Protein AF-A0A6J6E080-F1 (afdb_monomer_lite)

Foldseek 3Di:
DDPVPDDDDDPVRCVVVVPDPPFDWDWDDDPPDIDTDGPDDPQQDFDADPNDTDGDDDPPDDQDPVNVVVVVVVVVD

Organism: NCBI:txid449393

Structure (mmCIF, N/CA/C/O backbone):
data_AF-A0A6J6E080-F1
#
_entry.id   AF-A0A6J6E080-F1
#
loop_
_atom_site.group_PDB
_atom_site.id
_atom_site.type_symbol
_atom_site.label_atom_id
_atom_site.label_alt_id
_atom_site.label_comp_id
_atom_site.label_asym_id
_atom_site.label_entity_id
_atom_site.label_seq_id
_atom_site.pdbx_PDB_ins_code
_atom_site.Cartn_x
_atom_site.Cartn_y
_atom_site.Cartn_z
_atom_site.occupancy
_atom_site.B_iso_or_equiv
_atom_site.auth_seq_id
_atom_site.auth_comp_id
_atom_site.auth_asym_id
_atom_site.auth_atom_id
_atom_site.pdbx_PDB_model_num
ATOM 1 N N . MET A 1 1 ? 11.279 -5.698 -18.304 1.00 86.44 1 MET A N 1
ATOM 2 C CA . MET A 1 1 ? 12.030 -6.434 -17.268 1.00 86.44 1 MET A CA 1
ATOM 3 C C . MET A 1 1 ? 13.509 -6.227 -17.528 1.00 86.44 1 MET A C 1
ATOM 5 O O . MET A 1 1 ? 13.878 -6.124 -18.694 1.00 86.44 1 MET A O 1
ATOM 9 N N . ASP A 1 2 ? 14.332 -6.097 -16.495 1.00 92.88 2 ASP A N 1
ATOM 10 C CA . ASP A 1 2 ? 15.783 -6.009 -16.679 1.00 92.88 2 ASP A CA 1
ATOM 11 C C . ASP A 1 2 ? 16.456 -7.392 -16.702 1.00 92.88 2 ASP A C 1
ATOM 13 O O . ASP A 1 2 ? 15.796 -8.428 -16.610 1.00 92.88 2 ASP A O 1
ATOM 17 N N . ARG A 1 3 ? 17.789 -7.415 -16.833 1.00 94.69 3 ARG A N 1
ATOM 18 C CA . ARG A 1 3 ? 18.581 -8.655 -16.898 1.00 94.69 3 ARG A CA 1
ATOM 19 C C . ARG A 1 3 ? 18.482 -9.509 -15.627 1.00 94.69 3 ARG A C 1
ATOM 21 O O . ARG A 1 3 ? 18.701 -10.712 -15.703 1.00 94.69 3 ARG A O 1
ATOM 28 N N . ALA A 1 4 ? 18.176 -8.904 -14.482 1.00 96.00 4 ALA A N 1
ATOM 29 C CA . ALA A 1 4 ? 18.050 -9.600 -13.207 1.00 96.00 4 ALA A CA 1
ATOM 30 C C . ALA A 1 4 ? 16.627 -10.130 -12.961 1.00 96.00 4 ALA A C 1
ATOM 32 O O . ALA A 1 4 ? 16.370 -10.694 -11.904 1.0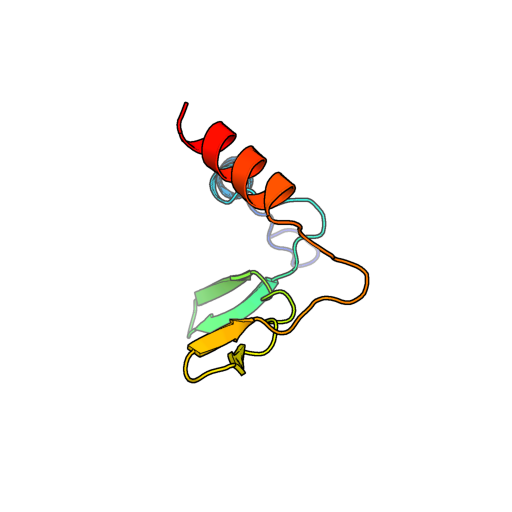0 96.00 4 ALA A O 1
ATOM 33 N N . GLY A 1 5 ? 15.698 -9.947 -13.908 1.00 94.50 5 GLY A N 1
ATOM 34 C CA . GLY A 1 5 ? 14.314 -10.384 -13.744 1.00 94.50 5 GLY A CA 1
ATOM 35 C C . GLY A 1 5 ? 13.435 -9.393 -12.978 1.00 94.50 5 GLY A C 1
ATOM 36 O O . GLY A 1 5 ? 12.346 -9.755 -12.547 1.00 94.50 5 GLY A O 1
ATOM 37 N N . ARG A 1 6 ? 13.869 -8.137 -12.802 1.00 94.25 6 ARG A N 1
ATOM 38 C CA . ARG A 1 6 ? 13.086 -7.123 -12.078 1.00 94.25 6 ARG A CA 1
ATOM 39 C C . ARG A 1 6 ? 12.132 -6.389 -13.013 1.00 94.25 6 ARG A C 1
ATOM 41 O O . ARG A 1 6 ? 12.473 -6.061 -14.158 1.00 94.25 6 ARG A O 1
ATOM 48 N N . ILE A 1 7 ? 10.947 -6.071 -12.503 1.00 92.31 7 ILE A N 1
ATOM 49 C CA . ILE A 1 7 ? 9.997 -5.162 -13.149 1.00 92.31 7 ILE A CA 1
ATOM 50 C C . ILE A 1 7 ? 10.215 -3.767 -12.563 1.00 92.31 7 ILE A C 1
ATOM 52 O O . ILE A 1 7 ? 10.262 -3.594 -11.351 1.00 92.31 7 ILE A O 1
ATOM 56 N N . VAL A 1 8 ? 10.369 -2.770 -13.432 1.00 93.00 8 VAL A N 1
ATOM 57 C CA . VAL A 1 8 ? 10.526 -1.369 -13.029 1.00 93.00 8 VAL A CA 1
ATOM 58 C C . VAL A 1 8 ? 9.226 -0.644 -13.333 1.00 93.00 8 VAL A C 1
ATOM 60 O O . VAL A 1 8 ? 8.807 -0.595 -14.489 1.00 93.00 8 VAL A O 1
ATOM 63 N N . LEU A 1 9 ? 8.606 -0.061 -12.309 1.00 91.69 9 LEU A N 1
ATOM 64 C CA . LEU A 1 9 ? 7.436 0.795 -12.487 1.00 91.69 9 LEU A CA 1
ATOM 65 C C . LEU A 1 9 ? 7.865 2.152 -13.073 1.00 91.69 9 LEU A C 1
ATOM 67 O O . LEU A 1 9 ? 8.754 2.797 -12.500 1.00 91.69 9 LEU A O 1
ATOM 71 N N . PRO A 1 10 ? 7.261 2.618 -14.184 1.00 94.44 10 PRO A N 1
ATOM 72 C CA . PRO A 1 10 ? 7.533 3.942 -14.740 1.00 94.44 10 PRO A CA 1
ATOM 73 C C . PRO A 1 10 ? 7.281 5.055 -13.717 1.00 94.44 10 PRO A C 1
ATOM 75 O O . PRO A 1 10 ? 6.350 4.961 -12.920 1.00 94.44 10 PRO A O 1
ATOM 78 N N . LYS A 1 11 ? 8.068 6.141 -13.768 1.00 94.12 11 LYS A N 1
ATOM 79 C CA . LYS A 1 11 ? 7.897 7.293 -12.862 1.00 94.12 11 LYS A CA 1
ATOM 80 C C . LYS A 1 11 ? 6.445 7.811 -12.807 1.00 94.12 11 LYS A C 1
ATOM 82 O O . LYS A 1 11 ? 5.950 7.936 -11.696 1.00 94.12 11 LYS A O 1
ATOM 87 N N . PRO A 1 12 ? 5.734 8.010 -13.938 1.00 96.25 12 PRO A N 1
ATOM 88 C CA . PRO A 1 12 ? 4.351 8.489 -13.895 1.00 96.25 12 PRO A CA 1
ATOM 89 C C . PRO A 1 12 ? 3.409 7.583 -13.093 1.00 96.25 12 PRO A C 1
ATOM 91 O O . PRO A 1 12 ? 2.539 8.081 -12.393 1.00 96.25 12 PRO A O 1
ATOM 94 N N . VAL A 1 13 ? 3.610 6.261 -13.154 1.00 93.00 13 VAL A N 1
ATOM 95 C CA . VAL A 1 13 ? 2.808 5.290 -12.393 1.00 93.00 13 VAL A CA 1
ATOM 96 C C . VAL A 1 13 ? 3.108 5.402 -10.900 1.00 93.00 13 VAL A C 1
ATOM 98 O O . VAL A 1 13 ? 2.187 5.399 -10.091 1.00 93.00 13 VAL A O 1
ATOM 101 N N . ARG A 1 14 ? 4.388 5.541 -10.528 1.00 91.88 14 ARG A N 1
ATOM 102 C CA . ARG A 1 14 ? 4.777 5.728 -9.122 1.00 91.88 14 ARG A CA 1
ATOM 103 C C . ARG A 1 14 ? 4.212 7.021 -8.541 1.00 91.88 14 ARG A C 1
ATOM 105 O O . ARG A 1 14 ? 3.699 6.993 -7.431 1.00 91.88 14 ARG A O 1
ATOM 112 N N . ASP A 1 15 ? 4.282 8.112 -9.301 1.00 92.94 15 ASP A N 1
ATOM 113 C CA . ASP A 1 15 ? 3.798 9.426 -8.874 1.00 92.94 15 ASP A CA 1
ATOM 114 C C . ASP A 1 15 ? 2.264 9.418 -8.717 1.00 92.94 15 ASP A C 1
ATOM 116 O O . ASP A 1 15 ? 1.750 9.896 -7.710 1.00 92.94 15 ASP A O 1
ATOM 120 N N . GLN A 1 16 ? 1.532 8.815 -9.666 1.00 92.50 16 GLN A N 1
ATOM 121 C CA . GLN A 1 16 ? 0.068 8.690 -9.616 1.00 92.50 16 GLN A CA 1
ATOM 122 C C . GLN A 1 16 ? -0.422 7.865 -8.419 1.00 92.50 16 GLN A C 1
ATOM 124 O O . GLN A 1 16 ? -1.484 8.142 -7.869 1.00 92.50 16 GLN A O 1
ATOM 129 N N . LEU A 1 17 ? 0.332 6.834 -8.045 1.00 87.88 17 LEU A N 1
ATOM 130 C CA . LEU A 1 17 ? 0.008 5.953 -6.926 1.00 87.88 17 LEU A CA 1
ATOM 131 C C . LEU A 1 17 ? 0.617 6.432 -5.598 1.00 87.88 17 LEU A C 1
ATOM 133 O O . LEU A 1 17 ? 0.474 5.737 -4.599 1.00 87.88 17 LEU A O 1
ATOM 137 N N . HIS A 1 18 ? 1.295 7.588 -5.582 1.00 88.88 18 HIS A N 1
ATOM 138 C CA . HIS A 1 18 ? 1.995 8.128 -4.411 1.00 88.88 18 HIS A CA 1
ATOM 139 C C . HIS A 1 18 ? 2.944 7.114 -3.745 1.00 88.88 18 HIS A C 1
ATOM 141 O O . HIS A 1 18 ? 3.024 7.024 -2.523 1.00 88.88 18 HIS A O 1
ATOM 147 N N . LEU A 1 19 ? 3.661 6.325 -4.552 1.00 88.69 19 LEU A N 1
ATOM 148 C CA . LEU A 1 19 ? 4.560 5.296 -4.034 1.00 88.69 19 LEU 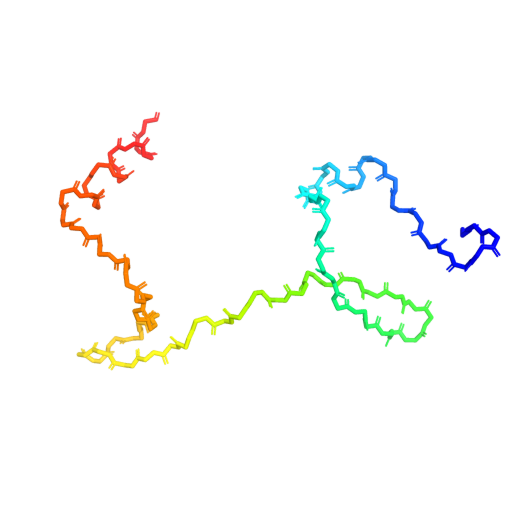A CA 1
ATOM 149 C C . LEU A 1 19 ? 5.848 5.912 -3.494 1.00 88.69 19 LEU A C 1
ATOM 151 O O . LEU A 1 19 ? 6.583 6.587 -4.220 1.00 88.69 19 LEU A O 1
ATOM 155 N N . GLU A 1 20 ? 6.160 5.595 -2.244 1.00 85.44 20 GLU A N 1
ATOM 156 C CA . GLU A 1 20 ? 7.400 5.999 -1.593 1.00 85.44 20 GLU A CA 1
ATOM 157 C C . GLU A 1 20 ? 8.477 4.908 -1.683 1.00 85.44 20 GLU A C 1
ATOM 159 O O . GLU A 1 20 ? 8.213 3.730 -1.944 1.00 85.44 20 GLU A O 1
ATOM 164 N N . THR A 1 21 ? 9.736 5.304 -1.484 1.00 87.44 21 THR A N 1
ATOM 165 C CA . THR A 1 21 ? 10.837 4.335 -1.396 1.00 87.44 21 THR A CA 1
ATOM 166 C C . THR A 1 21 ? 10.623 3.441 -0.180 1.00 87.44 21 THR A C 1
ATOM 168 O O . THR A 1 21 ? 10.409 3.945 0.915 1.00 87.44 21 THR A O 1
ATOM 171 N N . GLY A 1 22 ? 10.729 2.124 -0.363 1.00 86.50 22 GLY A N 1
ATOM 172 C CA . GLY A 1 22 ? 10.482 1.159 0.710 1.00 86.50 22 GLY A CA 1
ATOM 173 C C . GLY A 1 22 ? 9.021 0.728 0.839 1.00 86.50 22 GLY A C 1
ATOM 174 O O . GLY A 1 22 ? 8.724 -0.055 1.730 1.00 86.50 22 GLY A O 1
ATOM 175 N N . ALA A 1 23 ? 8.127 1.185 -0.048 1.00 86.31 23 ALA A N 1
ATOM 176 C CA . ALA A 1 23 ? 6.777 0.641 -0.134 1.00 86.31 23 ALA A CA 1
ATOM 177 C C . ALA A 1 23 ? 6.816 -0.879 -0.377 1.00 86.31 23 ALA A C 1
ATOM 179 O O . ALA A 1 23 ? 7.457 -1.357 -1.320 1.00 86.31 23 ALA A O 1
ATOM 180 N N . GLU A 1 24 ? 6.119 -1.617 0.480 1.00 89.38 24 GLU A N 1
ATOM 181 C CA . GLU A 1 24 ? 5.959 -3.064 0.389 1.00 89.38 24 GLU A CA 1
ATOM 182 C C . GLU A 1 24 ? 4.659 -3.401 -0.347 1.00 89.38 24 GLU A C 1
ATOM 184 O O . GLU A 1 24 ? 3.661 -2.683 -0.248 1.00 89.38 24 GLU A O 1
ATOM 189 N N . PHE A 1 25 ? 4.678 -4.492 -1.111 1.00 90.81 25 PHE A N 1
ATOM 190 C CA . PHE A 1 25 ? 3.537 -4.942 -1.902 1.00 90.81 25 PHE A CA 1
ATOM 191 C C . PHE A 1 25 ? 3.365 -6.446 -1.777 1.00 90.81 25 PHE A C 1
ATOM 193 O O . PHE A 1 25 ? 4.340 -7.194 -1.856 1.00 90.81 25 PHE A O 1
ATOM 200 N N . GLU A 1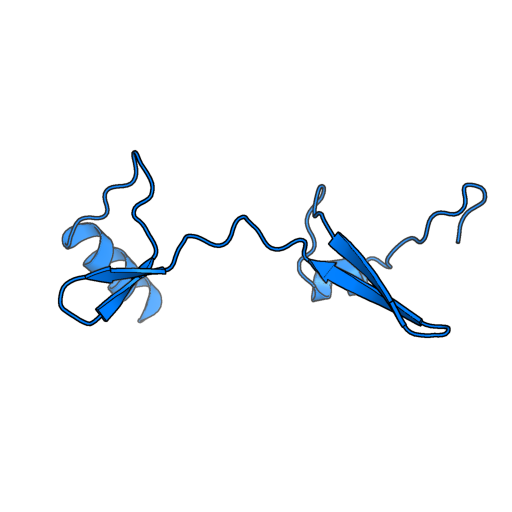 26 ? 2.113 -6.867 -1.690 1.00 91.94 26 GLU A N 1
ATOM 201 C CA . GLU A 1 26 ? 1.716 -8.242 -1.931 1.00 91.94 26 GLU A CA 1
ATOM 202 C C . GLU A 1 26 ? 1.582 -8.475 -3.439 1.00 91.94 26 GLU A C 1
ATOM 204 O O . GLU A 1 26 ? 1.052 -7.641 -4.185 1.00 91.94 26 GLU A O 1
ATOM 209 N N . LEU A 1 27 ? 2.084 -9.621 -3.899 1.00 92.81 27 LEU A N 1
ATOM 210 C CA . LEU A 1 27 ? 2.027 -10.024 -5.301 1.00 92.81 27 LEU A CA 1
ATOM 211 C C . LEU A 1 27 ? 1.034 -11.171 -5.467 1.00 92.81 27 LEU A C 1
ATOM 213 O O . LEU A 1 27 ? 1.275 -12.284 -5.002 1.00 92.81 27 LEU A O 1
ATOM 217 N N . VAL A 1 28 ? -0.039 -10.922 -6.212 1.00 93.94 28 VAL A N 1
ATOM 218 C CA . VAL A 1 28 ? -1.037 -11.940 -6.550 1.00 93.94 28 VAL A CA 1
ATOM 219 C C . VAL A 1 28 ? -0.881 -12.346 -8.012 1.00 93.94 28 VAL A C 1
ATOM 221 O O . VAL A 1 28 ? -0.837 -11.501 -8.911 1.00 93.94 28 VAL A O 1
ATOM 224 N N . VAL A 1 29 ? -0.809 -13.654 -8.257 1.00 96.06 29 VAL A N 1
ATOM 225 C CA . VAL A 1 29 ? -0.799 -14.232 -9.606 1.00 96.06 29 VAL A CA 1
ATOM 226 C C . VAL A 1 29 ? -2.234 -14.552 -10.015 1.00 96.06 29 VAL A C 1
ATOM 228 O O . VAL A 1 29 ? -2.898 -15.359 -9.368 1.00 96.06 29 VAL A O 1
ATOM 231 N N . ASP A 1 30 ? -2.702 -13.935 -11.097 1.00 94.56 30 ASP A N 1
ATOM 232 C CA . ASP A 1 30 ? -4.061 -14.081 -11.629 1.00 94.56 30 ASP A CA 1
ATOM 233 C C . ASP A 1 30 ? -3.994 -14.522 -13.100 1.00 94.56 30 ASP A C 1
ATOM 235 O O . ASP A 1 30 ? -3.933 -13.713 -14.033 1.00 94.56 30 ASP A O 1
ATOM 239 N N . GLY A 1 31 ? -3.895 -15.839 -13.305 1.00 94.75 31 GLY A N 1
ATOM 240 C CA . GLY A 1 31 ? -3.660 -16.440 -14.617 1.00 94.75 31 GLY A CA 1
ATOM 241 C C . GLY A 1 31 ? -2.344 -15.959 -15.233 1.00 94.75 31 GLY A C 1
ATOM 242 O O . GLY A 1 31 ? -1.264 -16.320 -14.775 1.00 94.75 31 GLY A O 1
ATOM 243 N N . TRP A 1 32 ? -2.447 -15.141 -16.283 1.00 95.12 32 TRP A N 1
ATOM 244 C CA . TRP 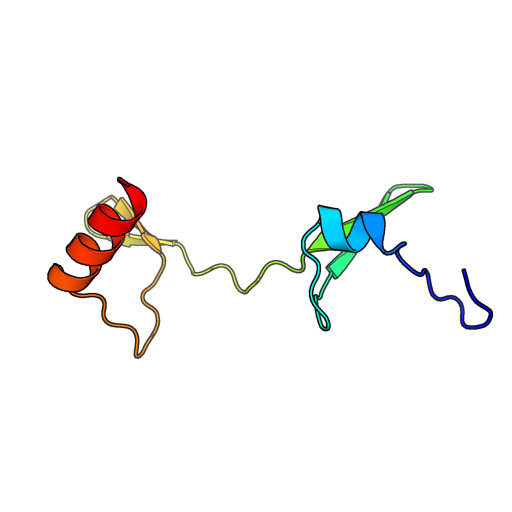A 1 32 ? -1.303 -14.517 -16.966 1.00 95.12 32 TRP A CA 1
ATOM 245 C C . TRP A 1 32 ? -0.993 -13.097 -16.477 1.00 95.12 32 TRP A C 1
ATOM 247 O O . TRP A 1 32 ? -0.110 -12.434 -17.022 1.00 95.12 32 TRP A O 1
ATOM 257 N N . SER A 1 33 ? -1.720 -12.624 -15.469 1.00 94.44 33 SER A N 1
ATOM 258 C CA . SER A 1 33 ? -1.568 -11.290 -14.901 1.00 94.44 33 SER A CA 1
ATOM 259 C C . SER A 1 33 ? -0.874 -11.352 -13.545 1.00 94.44 33 SER A C 1
ATOM 261 O O . SER A 1 33 ? -1.029 -12.305 -12.782 1.00 94.44 33 SER A O 1
ATOM 263 N N . LEU A 1 34 ? -0.137 -10.290 -13.231 1.00 93.81 34 LEU A N 1
ATOM 264 C CA . LEU A 1 34 ? 0.341 -10.006 -11.885 1.00 93.81 34 LEU A CA 1
ATOM 265 C C . LEU A 1 34 ? -0.413 -8.789 -11.361 1.00 93.81 34 LEU A C 1
ATOM 267 O O . LEU A 1 34 ? -0.463 -7.758 -12.037 1.00 93.81 34 LEU A O 1
ATOM 271 N N . ARG A 1 35 ? -0.975 -8.904 -10.162 1.00 92.62 35 ARG A N 1
ATOM 272 C CA . ARG A 1 35 ? -1.581 -7.790 -9.436 1.00 92.62 35 ARG A CA 1
ATOM 273 C C . ARG A 1 35 ? -0.696 -7.441 -8.249 1.00 92.62 35 ARG A C 1
ATOM 275 O O . ARG A 1 35 ? -0.313 -8.321 -7.484 1.00 92.62 35 ARG A O 1
ATOM 282 N N . LEU A 1 36 ? -0.360 -6.161 -8.142 1.00 91.00 36 LEU A N 1
ATOM 283 C CA . LEU A 1 36 ? 0.358 -5.597 -7.007 1.00 91.00 36 LEU A CA 1
ATOM 284 C C . LEU A 1 36 ? -0.657 -4.904 -6.113 1.00 91.00 36 LEU A C 1
ATOM 286 O O . LEU A 1 36 ? -1.376 -4.017 -6.575 1.00 91.00 36 LEU A O 1
ATOM 290 N N . GLU A 1 37 ? -0.693 -5.297 -4.851 1.00 88.06 37 GLU A N 1
ATOM 291 C CA . GLU A 1 37 ? -1.518 -4.662 -3.830 1.00 88.06 37 GLU A CA 1
ATOM 292 C C . GLU A 1 37 ? -0.580 -4.098 -2.761 1.00 88.06 37 GLU A C 1
ATOM 294 O O . GLU A 1 37 ? 0.397 -4.769 -2.423 1.00 88.06 37 GLU A O 1
ATOM 299 N N . PRO A 1 38 ? -0.785 -2.866 -2.258 1.00 86.25 38 PRO A N 1
ATOM 300 C CA . PRO A 1 38 ? -0.000 -2.373 -1.132 1.00 86.25 38 PRO A CA 1
ATOM 301 C C . PRO A 1 38 ? -0.047 -3.397 -0.001 1.00 86.25 38 PRO A C 1
ATOM 303 O O . PRO A 1 38 ? -1.135 -3.865 0.345 1.00 86.25 38 PRO A O 1
ATOM 306 N N . ALA A 1 39 ? 1.111 -3.752 0.558 1.00 84.44 39 ALA A N 1
ATOM 307 C CA . ALA A 1 39 ? 1.143 -4.600 1.737 1.00 84.44 39 ALA A CA 1
ATOM 308 C C . ALA A 1 39 ? 0.352 -3.867 2.820 1.00 84.44 39 ALA A C 1
ATOM 310 O O . ALA A 1 39 ? 0.688 -2.736 3.187 1.00 84.44 39 ALA A O 1
ATOM 311 N N . ALA A 1 40 ? -0.770 -4.452 3.245 1.00 68.19 40 ALA A N 1
ATOM 312 C CA . ALA A 1 40 ? -1.619 -3.807 4.227 1.00 68.19 40 ALA A CA 1
ATOM 313 C C . ALA A 1 40 ? -0.759 -3.546 5.474 1.00 68.19 40 ALA A C 1
ATOM 315 O O . ALA A 1 40 ? -0.152 -4.492 5.987 1.00 68.19 40 ALA A O 1
ATOM 316 N N . PRO A 1 41 ? -0.682 -2.297 5.978 1.00 63.97 41 PRO A N 1
ATOM 317 C CA . PRO A 1 41 ? -0.091 -2.089 7.288 1.00 63.97 41 PRO A CA 1
ATOM 318 C C . PRO A 1 41 ? -0.857 -2.967 8.285 1.00 63.97 41 PRO A C 1
ATOM 320 O O . PRO A 1 41 ? -2.035 -3.253 8.038 1.00 63.97 41 PRO A O 1
ATOM 323 N N . PRO A 1 42 ? -0.231 -3.387 9.401 1.00 61.12 42 PRO A N 1
ATOM 324 C CA . PRO A 1 42 ? -0.920 -4.137 10.441 1.00 61.12 42 PRO A CA 1
ATOM 325 C C . PRO A 1 42 ? -2.266 -3.471 10.721 1.00 61.12 42 PRO A C 1
ATOM 327 O O . PRO A 1 42 ? -2.322 -2.317 11.157 1.00 61.12 42 PRO A O 1
ATOM 330 N N . ILE A 1 43 ? -3.353 -4.151 10.356 1.00 69.56 43 ILE A N 1
ATOM 331 C CA . ILE A 1 43 ? -4.686 -3.583 10.503 1.00 69.56 43 ILE A CA 1
ATOM 332 C C . ILE A 1 43 ? -4.909 -3.515 12.006 1.00 69.56 43 ILE A C 1
ATOM 334 O O . ILE A 1 43 ? -4.900 -4.549 12.678 1.00 69.56 43 ILE A O 1
ATOM 338 N N . ARG A 1 44 ? -5.049 -2.295 12.540 1.00 75.75 44 ARG A N 1
ATOM 339 C CA . ARG A 1 44 ? -5.411 -2.106 13.947 1.00 75.75 44 ARG A CA 1
ATOM 340 C C . ARG A 1 44 ? -6.671 -2.914 14.213 1.00 75.75 44 ARG A C 1
ATOM 342 O O . ARG A 1 44 ? -7.628 -2.810 13.441 1.00 75.75 44 ARG A O 1
ATOM 349 N N . GLN A 1 45 ? -6.647 -3.734 15.260 1.00 82.12 45 GLN A N 1
ATOM 350 C CA . GLN A 1 45 ? -7.798 -4.564 15.580 1.00 82.12 45 GLN A CA 1
ATOM 351 C C . GLN A 1 45 ? -9.013 -3.667 15.800 1.00 82.12 45 GLN A C 1
ATOM 353 O O . GLN A 1 45 ? -8.903 -2.577 16.357 1.00 82.12 45 GLN A O 1
ATOM 358 N N . VAL A 1 46 ? -10.172 -4.106 15.323 1.00 88.88 46 VAL A N 1
ATOM 359 C CA . VAL A 1 46 ? -11.435 -3.453 15.659 1.00 88.88 46 VAL A CA 1
ATOM 360 C C . VAL A 1 46 ? -11.950 -4.126 16.924 1.00 88.88 46 VAL A C 1
ATOM 362 O O . VAL A 1 46 ? -12.201 -5.330 16.923 1.00 88.88 46 VAL A O 1
ATOM 365 N N . VAL A 1 47 ? -12.083 -3.351 17.993 1.00 92.19 47 VAL A N 1
ATOM 366 C CA . VAL A 1 47 ? -12.630 -3.765 19.287 1.00 92.19 47 VAL A CA 1
ATOM 367 C C . VAL A 1 47 ? -14.001 -3.128 19.498 1.00 92.19 47 VAL A C 1
ATOM 369 O O . VAL A 1 47 ? -14.300 -2.083 18.925 1.00 92.19 47 VAL A O 1
ATOM 372 N N . GLU A 1 48 ? -14.853 -3.746 20.309 1.00 94.69 48 GLU A N 1
ATOM 373 C CA . GLU A 1 48 ? -16.155 -3.174 20.660 1.00 94.69 48 GLU A CA 1
ATOM 374 C C . GLU A 1 48 ? -16.045 -2.360 21.956 1.00 94.69 48 GLU A C 1
ATOM 376 O O . GLU A 1 48 ? -15.593 -2.874 22.980 1.00 94.69 48 GLU A O 1
ATOM 381 N N . VAL A 1 49 ? -16.463 -1.093 21.916 1.00 92.75 49 VAL A N 1
ATOM 382 C CA . VAL A 1 49 ? -16.522 -0.188 23.076 1.00 92.75 49 VAL A CA 1
ATOM 383 C C . VAL A 1 49 ? -17.903 0.450 23.106 1.00 92.75 49 VAL A C 1
ATOM 385 O O . VAL A 1 49 ? -18.295 1.119 22.154 1.00 92.75 49 VAL A O 1
ATOM 388 N N . ASP A 1 50 ? -18.665 0.218 24.176 1.00 94.25 50 ASP A N 1
ATOM 389 C CA . ASP A 1 50 ? -20.033 0.733 24.343 1.00 94.25 50 ASP A CA 1
ATOM 390 C C . ASP A 1 50 ? -20.971 0.437 23.149 1.00 94.25 50 ASP A C 1
ATOM 392 O O . ASP A 1 50 ? -21.821 1.250 22.786 1.00 94.25 50 ASP A O 1
ATOM 396 N N . GLY A 1 51 ? -20.809 -0.731 22.513 1.00 94.81 51 GLY A N 1
ATOM 397 C CA . GLY A 1 51 ? -21.585 -1.145 21.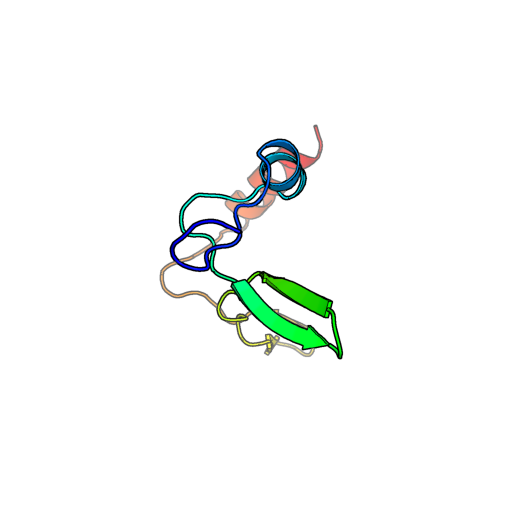336 1.00 94.81 51 GLY A CA 1
ATOM 398 C C . GLY A 1 51 ? -21.098 -0.564 20.003 1.00 94.81 51 GLY A C 1
ATOM 399 O O . GLY A 1 51 ? -21.735 -0.781 18.971 1.00 94.81 51 GLY A O 1
ATOM 400 N N . TRP A 1 52 ? -19.980 0.168 19.999 1.00 93.62 52 TRP A N 1
ATOM 401 C CA . TRP A 1 52 ? -19.382 0.755 18.801 1.00 93.62 52 TRP A CA 1
ATOM 402 C C . TRP A 1 52 ? -18.111 0.006 18.384 1.00 93.62 52 TRP A C 1
ATOM 404 O O . TRP A 1 52 ? -17.279 -0.296 19.241 1.00 93.62 52 TRP A O 1
ATOM 414 N N . PRO A 1 53 ? -17.905 -0.254 17.078 1.00 91.75 53 PRO A N 1
ATOM 415 C CA . PRO A 1 53 ? -16.629 -0.741 16.573 1.00 91.75 53 PRO A CA 1
ATOM 416 C C . PRO A 1 53 ? -15.600 0.396 16.601 1.00 91.75 53 PRO A C 1
ATOM 418 O O . PRO A 1 53 ? -15.755 1.413 15.923 1.00 91.75 53 PRO A O 1
ATOM 421 N N . VAL A 1 54 ? -14.537 0.220 17.376 1.00 89.25 54 VAL A N 1
ATOM 422 C CA . VAL A 1 54 ? -13.465 1.198 17.581 1.00 89.25 54 VAL A CA 1
ATOM 423 C C . VAL A 1 54 ? -12.127 0.555 17.226 1.00 89.25 54 VAL A C 1
ATOM 425 O O . VAL A 1 54 ? -11.903 -0.616 17.509 1.00 89.25 54 VAL A O 1
ATOM 428 N N . LEU A 1 55 ? -11.221 1.300 16.586 1.00 86.88 55 LEU A N 1
ATOM 429 C CA . LEU A 1 55 ? -9.850 0.824 16.375 1.00 86.88 55 LEU A CA 1
ATOM 430 C C . LEU A 1 55 ? -9.122 0.741 17.718 1.00 86.88 55 LEU A C 1
ATOM 432 O O . LEU A 1 55 ? -9.168 1.691 18.499 1.00 86.88 55 LEU A O 1
ATOM 436 N N . GLU A 1 56 ? -8.427 -0.366 17.953 1.00 86.31 56 GLU A N 1
ATOM 437 C CA . GLU A 1 56 ? -7.645 -0.599 19.161 1.00 86.31 56 GLU A CA 1
ATOM 438 C C . GLU A 1 56 ? -6.695 0.586 19.440 1.00 86.31 56 GLU A C 1
ATOM 440 O O . GLU A 1 56 ? -6.083 1.127 18.500 1.00 86.31 56 GLU A O 1
ATOM 445 N N . PRO A 1 57 ? -6.582 1.029 20.709 1.00 79.69 57 PRO A N 1
ATOM 446 C CA . PRO A 1 57 ? -5.673 2.101 21.088 1.00 79.69 57 PRO A CA 1
ATOM 447 C C . PRO A 1 57 ? -4.227 1.787 20.700 1.00 79.69 57 PRO A C 1
ATOM 449 O O . PRO A 1 57 ? -3.768 0.654 20.806 1.00 79.69 57 PRO A O 1
ATOM 452 N N . VAL A 1 58 ? -3.487 2.815 20.285 1.00 80.88 58 VAL A N 1
ATOM 453 C CA . VAL A 1 58 ? -2.042 2.706 20.060 1.00 80.88 58 VAL A CA 1
ATOM 454 C C . VAL A 1 58 ? -1.332 3.205 21.309 1.00 80.88 58 VAL A C 1
ATOM 456 O O . VAL A 1 58 ? -1.497 4.368 21.689 1.00 80.88 58 VAL A O 1
ATOM 459 N N . ASP A 1 59 ? -0.525 2.345 21.928 1.00 77.19 59 ASP A N 1
ATOM 460 C CA . ASP A 1 59 ? 0.267 2.709 23.101 1.00 77.19 59 ASP A CA 1
ATOM 461 C C . ASP A 1 59 ? 1.121 3.959 22.842 1.00 77.19 59 ASP A C 1
ATOM 463 O O . ASP A 1 59 ? 1.704 4.150 21.772 1.00 77.19 59 ASP A O 1
ATOM 467 N N . GLY A 1 60 ? 1.174 4.850 23.834 1.00 76.19 60 GLY A N 1
ATOM 468 C CA . GLY A 1 60 ? 1.922 6.107 23.746 1.00 76.19 60 GLY A CA 1
ATOM 469 C C . GLY A 1 60 ? 1.271 7.193 22.882 1.00 76.19 60 GLY A C 1
ATOM 470 O O . GLY A 1 60 ? 1.805 8.298 22.812 1.00 76.19 60 GLY A O 1
ATOM 471 N N . THR A 1 61 ? 0.112 6.928 22.270 1.00 75.06 61 THR A N 1
ATOM 472 C CA . THR A 1 61 ? -0.658 7.936 21.532 1.00 75.06 61 THR A CA 1
ATOM 473 C C . THR A 1 61 ? -1.903 8.324 22.321 1.00 75.06 61 THR A C 1
ATOM 475 O O . THR A 1 61 ? -2.880 7.584 22.369 1.00 75.06 61 THR A O 1
ATOM 478 N N . ALA A 1 62 ? -1.886 9.516 22.917 1.00 80.00 62 ALA A N 1
ATOM 479 C CA . ALA A 1 62 ? -3.066 10.129 23.515 1.00 80.00 62 ALA A CA 1
ATOM 480 C C . ALA A 1 62 ? -3.482 11.335 22.668 1.00 80.00 62 ALA A C 1
ATOM 482 O O . ALA A 1 62 ? -2.701 12.267 22.486 1.00 80.00 62 ALA A O 1
ATOM 483 N N . ILE A 1 63 ? -4.709 11.311 22.152 1.00 84.69 63 ILE A N 1
ATOM 484 C CA . ILE A 1 63 ? -5.330 12.462 21.495 1.00 84.69 63 ILE A CA 1
ATOM 485 C C . ILE A 1 63 ? -6.337 13.052 22.476 1.00 84.69 63 ILE A C 1
ATOM 487 O O . ILE A 1 63 ? -7.229 12.352 22.949 1.00 84.69 63 ILE A O 1
ATOM 491 N N . THR A 1 64 ? -6.187 14.336 22.787 1.00 88.94 64 THR A N 1
ATOM 492 C CA . THR A 1 64 ? -7.126 15.062 23.648 1.00 88.94 64 THR A CA 1
ATOM 493 C C . THR A 1 64 ? -8.244 15.706 22.829 1.00 88.94 64 THR A C 1
ATOM 495 O O . THR A 1 64 ? -8.099 15.949 21.630 1.00 88.94 64 THR A O 1
ATOM 498 N N . ASP A 1 65 ? -9.335 16.102 23.484 1.00 91.75 65 ASP A N 1
ATOM 499 C CA . ASP A 1 65 ? -10.416 16.870 22.847 1.00 91.75 65 ASP A CA 1
ATOM 500 C C . ASP A 1 65 ? -9.921 18.169 22.187 1.00 91.75 65 ASP A C 1
ATOM 502 O O . ASP A 1 65 ? -10.470 18.621 21.177 1.00 91.75 65 ASP A O 1
ATOM 506 N N . ALA A 1 66 ? -8.875 18.785 22.748 1.00 93.94 66 ALA A N 1
ATOM 507 C CA . ALA A 1 66 ? -8.254 19.975 22.178 1.00 93.94 66 ALA A CA 1
ATOM 508 C C . ALA A 1 66 ? -7.524 19.658 20.863 1.00 93.94 66 ALA A C 1
ATOM 510 O O . ALA A 1 66 ? -7.567 20.461 19.928 1.00 93.94 66 ALA A O 1
ATOM 511 N N . ASP A 1 67 ? -6.900 18.483 20.769 1.00 92.44 67 ASP A N 1
ATOM 512 C CA . ASP A 1 67 ? -6.249 18.011 19.547 1.00 92.44 67 ASP A CA 1
ATOM 513 C C . ASP A 1 67 ? -7.273 17.698 18.459 1.00 92.44 67 ASP A C 1
ATOM 515 O O . ASP A 1 67 ? -7.121 18.168 17.330 1.00 92.44 67 ASP A O 1
ATOM 519 N N . VAL A 1 68 ? -8.361 17.004 18.814 1.00 91.38 68 VAL A N 1
ATOM 520 C CA . VAL A 1 68 ? -9.474 16.724 17.892 1.00 91.38 68 VAL A CA 1
ATOM 521 C C . VAL A 1 68 ? -10.050 18.022 17.331 1.00 91.38 68 VAL A C 1
ATOM 523 O O . VAL A 1 68 ? -10.237 18.151 16.121 1.00 91.38 68 VAL A O 1
ATOM 526 N N . ARG A 1 69 ? -10.293 19.016 18.195 1.00 94.44 69 ARG A N 1
ATOM 527 C CA . ARG A 1 69 ? -10.833 20.316 17.778 1.00 94.44 69 ARG A CA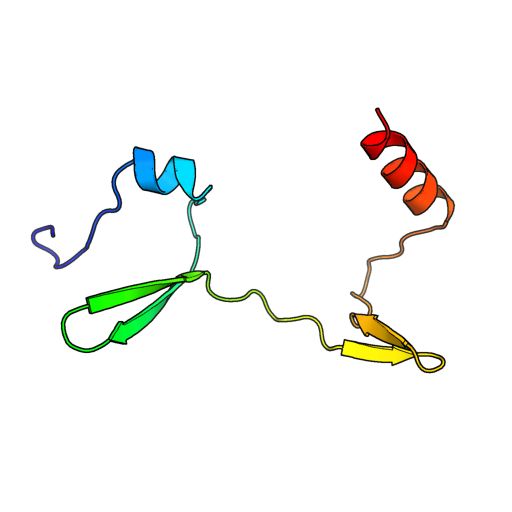 1
ATOM 528 C C . ARG A 1 69 ? -9.908 21.022 16.791 1.00 94.44 69 ARG A C 1
ATOM 530 O O . ARG A 1 69 ? -10.369 21.479 15.752 1.00 94.44 69 ARG A O 1
ATOM 537 N N . ARG A 1 70 ? -8.606 21.052 17.085 1.00 94.25 70 ARG A N 1
ATOM 538 C CA . ARG A 1 70 ? -7.592 21.674 16.225 1.00 94.25 70 ARG A CA 1
ATOM 539 C C . ARG A 1 70 ? -7.536 21.028 14.839 1.00 94.25 70 ARG A C 1
ATOM 541 O O . ARG A 1 70 ? -7.483 21.750 13.850 1.00 94.25 70 ARG A O 1
ATOM 548 N N . LEU A 1 71 ? -7.547 19.694 14.776 1.00 92.12 71 LEU A N 1
ATOM 549 C CA . LEU A 1 71 ? -7.504 18.940 13.519 1.00 92.12 71 LEU A CA 1
ATOM 550 C C . LEU A 1 71 ? -8.751 19.196 12.672 1.00 92.12 71 LEU A C 1
ATOM 552 O O . LEU A 1 71 ? -8.640 19.515 11.492 1.00 92.12 71 LEU A O 1
ATOM 556 N N . ARG A 1 72 ? -9.934 19.133 13.290 1.00 93.75 72 ARG A N 1
ATOM 557 C CA . ARG A 1 72 ? -11.203 19.395 12.606 1.00 93.75 72 ARG A CA 1
ATOM 558 C C . ARG A 1 72 ? -11.261 20.810 12.029 1.00 93.75 72 ARG A C 1
ATOM 560 O O . ARG A 1 72 ? -11.670 20.992 10.890 1.00 93.75 72 ARG A O 1
ATOM 567 N N . ASP A 1 73 ? -10.848 21.810 12.803 1.00 95.75 73 ASP A N 1
ATOM 568 C CA . ASP A 1 73 ? -10.891 23.208 12.366 1.00 95.75 73 ASP A CA 1
ATOM 569 C C . ASP A 1 73 ? -9.848 23.509 11.263 1.00 95.75 73 ASP A C 1
ATOM 571 O O . ASP A 1 73 ? -9.974 24.508 10.554 1.00 95.75 73 ASP A O 1
ATOM 575 N N . ALA A 1 74 ? -8.802 22.684 11.119 1.00 91.62 74 ALA A N 1
ATOM 576 C CA . ALA A 1 74 ? -7.821 22.792 10.037 1.00 91.62 74 ALA A CA 1
ATOM 577 C C . ALA A 1 74 ? -8.361 22.270 8.695 1.00 91.62 74 ALA A C 1
ATOM 579 O O . ALA A 1 74 ? -8.058 22.866 7.669 1.00 91.62 74 ALA A O 1
ATOM 580 N N . ASP A 1 75 ? -9.175 21.212 8.720 1.00 88.31 75 ASP A N 1
ATOM 581 C CA . ASP A 1 75 ? -9.766 20.581 7.529 1.00 88.31 75 ASP A CA 1
ATOM 582 C C . ASP A 1 75 ? -10.963 21.369 6.955 1.00 88.31 75 ASP A C 1
ATOM 584 O O . ASP A 1 75 ? -11.308 21.254 5.787 1.00 88.31 75 ASP A O 1
ATOM 588 N N . GLN A 1 76 ? -11.595 22.221 7.770 1.00 86.62 76 GLN A N 1
ATOM 589 C CA . GLN A 1 76 ? -12.755 23.038 7.381 1.00 86.62 76 GLN A CA 1
ATOM 590 C C . GLN A 1 76 ? -12.398 24.373 6.691 1.00 86.62 76 GLN A C 1
ATOM 592 O O . GLN A 1 76 ? -13.259 25.253 6.596 1.00 86.62 76 GLN A O 1
ATOM 597 N N . ARG A 1 77 ? -11.151 24.562 6.245 1.00 55.19 77 ARG A N 1
ATOM 598 C CA . ARG A 1 77 ? -10.684 25.771 5.542 1.00 55.19 77 ARG A CA 1
ATOM 599 C C . ARG A 1 77 ? -10.299 25.465 4.105 1.00 55.19 77 ARG A C 1
ATOM 601 O O . ARG A 1 77 ? -10.610 26.327 3.255 1.00 55.19 77 ARG A O 1
#

Radius of gyration: 19.66 Å; chains: 1; bounding box: 40×42×42 Å

InterPro domains:
  IPR007159 SpoVT-AbrB domain [PF04014] (3-41)
  IPR007159 SpoVT-AbrB domain [PS51740] (1-41)
  IPR007159 SpoVT-AbrB domain [SM00966] (1-44)
  IPR007159 SpoVT-AbrB domain [TIGR01439] (2-38)
  IPR037914 SpoVT-AbrB domain superfamily [SSF89447] (2-46)

Secondary structure (DSSP, 8-state):
--TTS-----HHHHHHTTPPTT--EEEEEETTEEEEEE-----PPEEEETTEEEEPPPTT----HHHHHHHHHHHT-

Sequence (77 aa):
MDRAGRIVLPKPVRDQLHLETGAEFELVVDGWSLRLEPAAPPIRQVVEVDGWPVLEPVDGTAITDADVRRLRDADQR

pLDDT: mean 88.34, std 8.33, range [55.19, 96.25]